Protein AF-A0A1C3F2Z7-F1 (afdb_monomer)

Secondary structure (DSSP, 8-state):
--HHHHHHHTTT------EEEEEEEEEETTEEEES--TTTS--TTSPPEETT-TTEEEEEETTTEEEEEETTS------TT-EEEEE-SSHHHHHTT-SEEEEEETTEEEEEEE--TT---

Sequence (121 aa):
MDATYSKIMGRFFAPALKIVTTIISKPSAERLIVDAGSKAISIDYGPPEIIGHSDWVYQCIGDKYGILRHVNGESIAGNIGDEISLYPAHGCTTFNLYDEIYGFRNGVLEIVMPIGRGKSF

pLDDT: mean 95.16, std 3.37, range [82.88, 98.69]

Solvent-accessible surface area (backbone atoms only — not comparable to full-atom values): 6828 Å² total; per-residue (Å²): 86,23,48,54,54,33,78,79,46,45,93,81,46,66,63,77,62,67,49,78,32,38,26,75,40,66,92,50,63,37,36,38,32,28,63,40,8,55,61,60,42,38,55,90,70,39,61,41,46,49,65,96,36,90,59,46,42,56,44,76,50,62,57,51,27,20,36,40,31,30,75,86,66,43,75,50,89,85,52,73,72,42,78,45,44,29,27,34,18,38,48,71,67,25,55,53,62,37,62,61,47,80,43,67,56,98,89,38,84,76,45,79,45,78,46,77,51,83,69,83,122

Structure (mmCIF, N/CA/C/O backbone):
data_AF-A0A1C3F2Z7-F1
#
_entry.id   AF-A0A1C3F2Z7-F1
#
loop_
_atom_site.group_PDB
_atom_site.id
_atom_site.type_symbol
_atom_site.label_atom_id
_atom_site.label_alt_id
_atom_site.label_comp_id
_atom_site.label_asym_id
_atom_site.label_entity_id
_atom_site.label_seq_id
_atom_site.pdbx_PDB_ins_code
_atom_site.Cartn_x
_atom_site.Cartn_y
_atom_site.Cartn_z
_atom_site.occupancy
_atom_site.B_iso_or_equiv
_atom_site.auth_seq_id
_atom_site.auth_comp_id
_atom_site.auth_asym_id
_atom_site.auth_atom_id
_atom_site.pdbx_PDB_model_num
ATOM 1 N N . MET A 1 1 ? -3.474 -9.303 12.298 1.00 84.25 1 MET A N 1
ATOM 2 C CA . MET A 1 1 ? -2.031 -9.599 12.178 1.00 84.25 1 MET A CA 1
ATOM 3 C C . MET A 1 1 ? -1.472 -8.812 11.000 1.00 84.25 1 MET A C 1
ATOM 5 O O . MET A 1 1 ? -2.244 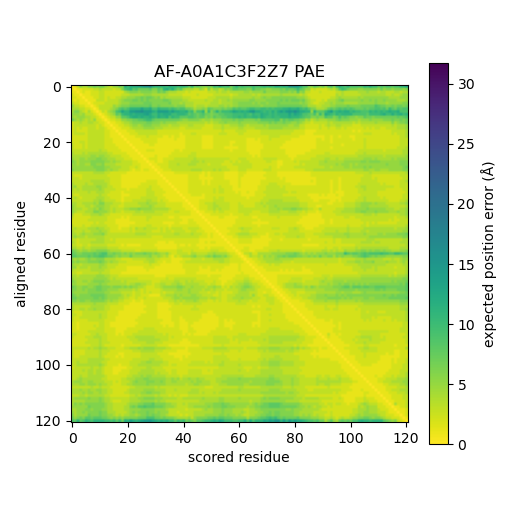-8.514 10.096 1.00 84.25 1 MET A O 1
ATOM 9 N N . ASP A 1 2 ? -0.200 -8.428 11.037 1.00 88.75 2 ASP A N 1
ATOM 10 C CA . ASP A 1 2 ? 0.503 -7.759 9.932 1.00 88.75 2 ASP A CA 1
ATOM 11 C C . ASP A 1 2 ? 1.481 -8.724 9.236 1.00 88.75 2 ASP A C 1
ATOM 13 O O . ASP A 1 2 ? 1.587 -9.892 9.629 1.00 88.75 2 ASP A O 1
ATOM 17 N N . ALA A 1 3 ? 2.166 -8.266 8.184 1.00 88.00 3 ALA A N 1
ATOM 18 C CA . ALA A 1 3 ? 3.059 -9.118 7.399 1.00 88.00 3 ALA A CA 1
ATOM 19 C C . ALA A 1 3 ? 4.258 -9.632 8.215 1.00 88.00 3 ALA A C 1
ATOM 21 O O . ALA A 1 3 ? 4.713 -10.757 8.000 1.00 88.00 3 ALA A O 1
ATOM 22 N N . THR A 1 4 ? 4.756 -8.856 9.183 1.00 89.00 4 THR A N 1
ATOM 23 C CA . THR A 1 4 ? 5.893 -9.286 10.011 1.00 89.00 4 THR A CA 1
ATOM 24 C C . THR A 1 4 ? 5.491 -10.427 10.937 1.00 89.00 4 THR A C 1
ATOM 26 O O . THR A 1 4 ? 6.142 -11.474 10.941 1.00 89.00 4 THR A O 1
ATOM 29 N N . TYR A 1 5 ? 4.388 -10.281 11.675 1.00 88.25 5 TYR A N 1
ATOM 30 C CA . TYR A 1 5 ? 3.918 -11.334 12.580 1.00 88.25 5 TYR A CA 1
ATOM 31 C C . TYR A 1 5 ? 3.400 -12.569 11.838 1.00 88.25 5 TYR A C 1
ATOM 33 O O . TYR A 1 5 ? 3.542 -13.681 12.351 1.00 88.25 5 TYR A O 1
ATOM 41 N N . SER A 1 6 ? 2.863 -12.407 10.624 1.00 88.81 6 SER A N 1
ATOM 42 C CA . SER A 1 6 ? 2.422 -13.529 9.781 1.00 88.81 6 SER A CA 1
ATOM 43 C C . SER A 1 6 ? 3.550 -14.538 9.525 1.00 88.81 6 SER A C 1
ATOM 45 O O . SER A 1 6 ? 3.332 -15.747 9.575 1.00 88.81 6 SER A O 1
ATOM 47 N N . LYS A 1 7 ? 4.797 -14.073 9.377 1.00 87.19 7 LYS A N 1
ATOM 48 C CA . LYS A 1 7 ? 5.967 -14.949 9.170 1.00 87.19 7 LYS A CA 1
ATOM 49 C C . LYS A 1 7 ? 6.280 -15.845 10.374 1.00 87.19 7 LYS A C 1
ATOM 51 O O . LYS A 1 7 ? 6.910 -16.885 10.212 1.00 87.19 7 LYS A O 1
ATOM 56 N N . ILE A 1 8 ? 5.847 -15.454 11.573 1.00 88.62 8 ILE A N 1
ATOM 57 C CA . ILE A 1 8 ? 6.132 -16.159 12.833 1.00 88.62 8 ILE A CA 1
ATOM 58 C C . ILE A 1 8 ? 4.914 -16.974 13.291 1.00 88.62 8 ILE A C 1
ATOM 60 O O . ILE A 1 8 ? 5.040 -18.108 13.749 1.00 88.62 8 ILE A O 1
ATOM 64 N N . MET A 1 9 ? 3.718 -16.395 13.174 1.00 87.62 9 MET A N 1
ATOM 65 C CA . MET A 1 9 ? 2.472 -16.926 13.732 1.00 87.62 9 MET A CA 1
ATOM 66 C C . MET A 1 9 ? 1.426 -17.291 12.672 1.00 87.62 9 MET A C 1
ATOM 68 O O . MET A 1 9 ? 0.305 -17.648 13.036 1.00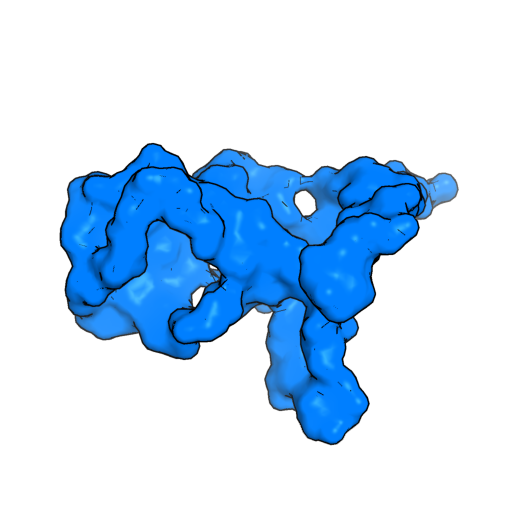 87.62 9 MET A O 1
ATOM 72 N N . GLY A 1 10 ? 1.773 -17.255 11.384 1.00 82.88 10 GLY A N 1
ATOM 73 C CA . GLY A 1 10 ? 0.841 -17.433 10.261 1.00 82.88 10 GLY A CA 1
ATOM 74 C C . GLY A 1 10 ? 0.078 -18.759 10.249 1.00 82.88 10 GLY A C 1
ATOM 75 O O . GLY A 1 10 ? -0.977 -18.855 9.634 1.00 82.88 10 GLY A O 1
ATOM 76 N N . ARG A 1 11 ? 0.542 -19.770 10.998 1.00 85.69 11 ARG A N 1
ATOM 77 C CA . ARG A 1 11 ? -0.209 -21.021 11.213 1.00 85.69 11 ARG A CA 1
ATOM 78 C C . ARG A 1 11 ? -1.470 -20.857 12.072 1.00 85.69 11 ARG A C 1
ATOM 80 O O .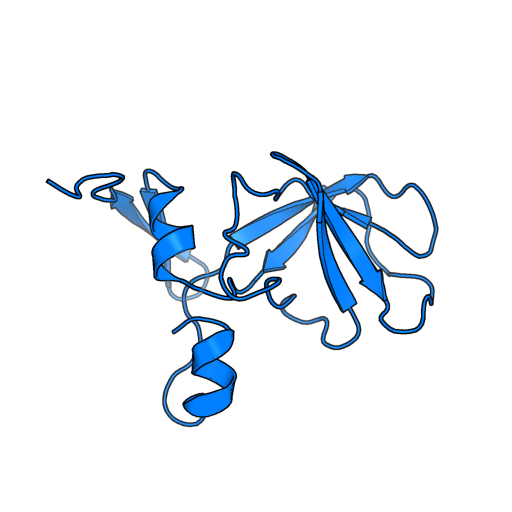 ARG A 1 11 ? -2.294 -21.762 12.102 1.00 85.69 11 ARG A O 1
ATOM 87 N N . PHE A 1 12 ? -1.589 -19.756 12.813 1.00 89.56 12 PHE A N 1
ATOM 88 C CA . PHE A 1 12 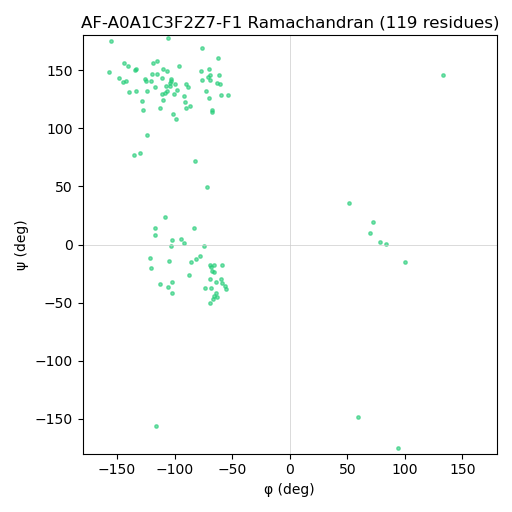? -2.686 -19.505 13.752 1.00 89.56 12 PHE A CA 1
ATOM 89 C C . PHE A 1 12 ? -3.597 -18.361 13.316 1.00 89.56 12 PHE A C 1
ATOM 91 O O . PHE A 1 12 ? -4.792 -18.397 13.591 1.00 89.56 12 PHE A O 1
ATOM 98 N N . PHE A 1 13 ? -3.042 -17.341 12.660 1.00 87.75 13 PHE A N 1
ATOM 99 C CA . PHE A 1 13 ? -3.775 -16.133 12.305 1.00 87.75 13 PHE A CA 1
ATOM 100 C C . PHE A 1 13 ? -3.346 -15.622 10.934 1.00 87.75 13 PHE A C 1
ATOM 102 O O . PHE A 1 13 ? -2.159 -15.598 10.620 1.00 87.75 13 PHE A O 1
ATOM 109 N N . ALA A 1 14 ? -4.316 -15.143 10.159 1.00 88.31 14 ALA A N 1
ATOM 110 C CA . ALA A 1 14 ? -4.072 -14.470 8.891 1.00 88.31 14 ALA A CA 1
ATOM 111 C C . ALA A 1 14 ? -4.061 -12.937 9.063 1.00 88.31 14 ALA A C 1
ATOM 113 O O . ALA A 1 14 ? -4.713 -12.401 9.974 1.00 88.31 14 ALA A O 1
ATOM 114 N N . PRO A 1 15 ? -3.351 -12.197 8.194 1.00 92.00 15 PRO A N 1
ATOM 115 C CA . PRO A 1 15 ? -3.523 -10.757 8.092 1.00 92.00 15 PRO A CA 1
ATOM 116 C C . PRO A 1 15 ? -4.954 -10.382 7.690 1.00 92.00 15 PRO A C 1
ATOM 118 O O . PRO A 1 15 ? -5.555 -11.013 6.827 1.00 92.00 15 PRO A O 1
ATOM 121 N N . ALA A 1 16 ? -5.494 -9.342 8.327 1.00 93.50 16 ALA A N 1
ATOM 122 C CA . ALA A 1 16 ? -6.843 -8.826 8.055 1.00 93.50 16 ALA A CA 1
ATOM 123 C C . ALA A 1 16 ? -6.835 -7.356 7.607 1.00 93.50 16 ALA A C 1
ATOM 125 O O . ALA A 1 16 ? -7.790 -6.888 6.996 1.00 93.50 16 ALA A O 1
ATOM 126 N N . LEU A 1 17 ? -5.754 -6.629 7.906 1.00 95.25 17 LEU A N 1
ATOM 127 C CA . LEU A 1 17 ? -5.545 -5.260 7.459 1.00 95.25 17 LEU A CA 1
ATOM 128 C C . LEU A 1 17 ? -4.777 -5.288 6.143 1.00 95.25 17 LEU A C 1
ATOM 130 O O . LEU A 1 17 ? -3.697 -5.873 6.085 1.00 95.25 17 LEU A O 1
ATOM 134 N N . LYS A 1 18 ? -5.300 -4.608 5.129 1.00 95.94 18 LYS A N 1
ATOM 135 C CA . LYS A 1 18 ? -4.592 -4.335 3.881 1.00 95.94 18 LYS A CA 1
ATOM 136 C C . LYS A 1 18 ? -4.785 -2.879 3.479 1.00 95.94 18 LYS A C 1
ATOM 138 O O . LYS A 1 18 ? -5.831 -2.302 3.765 1.00 95.94 18 LYS A O 1
ATOM 143 N N . ILE A 1 19 ? -3.795 -2.322 2.796 1.00 97.19 19 ILE A N 1
ATOM 144 C CA . ILE A 1 19 ? -3.911 -1.044 2.091 1.00 97.19 19 ILE A CA 1
ATOM 145 C C . ILE A 1 19 ? -4.191 -1.349 0.624 1.00 97.19 19 ILE A C 1
ATOM 147 O O . ILE A 1 19 ? -3.532 -2.211 0.049 1.00 97.19 19 ILE A O 1
ATOM 151 N N . VAL A 1 20 ? -5.168 -0.669 0.031 1.00 97.69 20 VAL A N 1
ATOM 152 C CA . VAL A 1 20 ? -5.422 -0.716 -1.414 1.00 97.69 20 VAL A CA 1
ATOM 153 C C . VAL A 1 20 ? -4.816 0.540 -2.026 1.00 97.69 20 VAL A C 1
ATOM 155 O O . VAL A 1 20 ? -5.025 1.637 -1.513 1.00 97.69 20 VAL A O 1
ATOM 158 N N . THR A 1 21 ? -4.020 0.365 -3.071 1.00 98.38 21 THR A N 1
ATOM 159 C CA . THR A 1 21 ? -3.315 1.433 -3.782 1.00 98.38 21 THR A CA 1
ATOM 160 C C . THR A 1 21 ? -3.491 1.240 -5.280 1.00 98.38 21 THR A C 1
ATOM 162 O O . THR A 1 21 ? -3.655 0.115 -5.746 1.00 98.38 21 THR A O 1
ATOM 165 N N . THR A 1 22 ? -3.460 2.322 -6.044 1.00 98.69 22 THR A N 1
ATOM 166 C CA . THR A 1 22 ? -3.684 2.296 -7.491 1.00 98.69 22 THR A CA 1
ATOM 167 C C . THR A 1 22 ? -2.366 2.453 -8.228 1.00 98.69 22 THR A C 1
ATOM 169 O O . THR A 1 22 ? -1.541 3.291 -7.857 1.00 98.69 22 THR A O 1
ATOM 172 N N . ILE A 1 23 ? -2.166 1.703 -9.311 1.00 98.62 23 ILE A N 1
ATOM 173 C CA . ILE A 1 23 ? -1.075 1.971 -10.251 1.00 98.62 23 ILE A CA 1
ATOM 174 C C . ILE A 1 23 ? -1.364 3.295 -10.961 1.00 98.62 23 ILE A C 1
ATOM 176 O O . ILE A 1 23 ? -2.289 3.401 -11.761 1.00 98.62 23 ILE A O 1
ATOM 180 N N . ILE A 1 24 ? -0.537 4.306 -10.716 1.00 98.44 24 ILE A N 1
ATOM 181 C CA . ILE A 1 24 ? -0.692 5.647 -11.298 1.00 98.44 24 ILE A CA 1
ATOM 182 C C . ILE A 1 24 ? 0.312 5.935 -12.416 1.00 98.44 24 ILE A C 1
ATOM 184 O O . ILE A 1 24 ? 0.163 6.908 -13.153 1.00 98.44 24 ILE A O 1
ATOM 188 N N . SER A 1 25 ? 1.362 5.119 -12.552 1.00 98.06 25 SER A N 1
ATOM 189 C CA . SER A 1 25 ? 2.346 5.265 -13.626 1.00 98.06 25 SER A CA 1
ATOM 190 C C . SER A 1 25 ? 3.081 3.955 -13.913 1.00 98.06 25 SER A C 1
ATOM 192 O O . SER A 1 25 ? 3.339 3.160 -13.010 1.00 98.06 25 SER A O 1
ATOM 194 N N . LYS A 1 26 ? 3.468 3.759 -15.179 1.00 97.62 26 LYS A N 1
ATOM 195 C CA . LYS A 1 26 ? 4.316 2.653 -15.653 1.00 97.62 26 LYS A CA 1
ATOM 196 C C . LYS A 1 26 ? 5.462 3.209 -16.508 1.00 97.62 26 LYS A C 1
ATOM 198 O O . LYS A 1 26 ? 5.380 3.209 -17.734 1.00 97.62 26 LYS A O 1
ATOM 203 N N . PRO A 1 27 ? 6.515 3.755 -15.880 1.00 95.94 27 PRO A N 1
ATOM 204 C CA . PRO A 1 27 ? 7.576 4.447 -16.608 1.00 95.94 27 PRO A CA 1
ATOM 205 C C . PRO A 1 27 ? 8.579 3.507 -17.299 1.00 95.94 27 PRO A C 1
ATOM 207 O O . PRO A 1 27 ? 9.424 3.992 -18.046 1.00 95.94 27 PRO A O 1
ATOM 210 N N . SER A 1 28 ? 8.551 2.196 -17.033 1.00 95.88 28 SER A N 1
ATOM 211 C CA . SER A 1 28 ? 9.263 1.176 -17.819 1.00 95.88 28 SER A CA 1
ATOM 212 C C . SER A 1 28 ? 8.587 -0.193 -17.673 1.00 95.88 28 SER A C 1
ATOM 214 O O . SER A 1 28 ? 7.632 -0.331 -16.906 1.00 95.88 28 SER A O 1
ATOM 216 N N 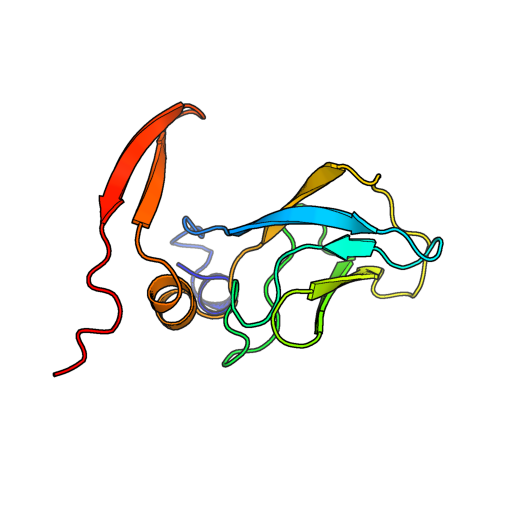. ALA A 1 29 ? 9.057 -1.204 -18.409 1.00 95.25 29 ALA A N 1
ATOM 217 C CA . ALA A 1 29 ? 8.481 -2.547 -18.358 1.00 95.25 29 ALA A CA 1
ATOM 218 C C . ALA A 1 29 ? 8.701 -3.243 -17.003 1.00 95.25 29 ALA A C 1
ATOM 220 O O . ALA A 1 29 ? 7.928 -4.121 -16.650 1.00 95.25 29 ALA A O 1
ATOM 221 N N . GLU A 1 30 ? 9.708 -2.826 -16.234 1.00 95.38 30 GLU A N 1
ATOM 222 C CA . GLU A 1 30 ? 10.192 -3.470 -15.005 1.00 95.38 30 GLU A CA 1
ATOM 223 C C . GLU A 1 30 ? 9.732 -2.758 -13.720 1.00 95.38 30 GLU A C 1
ATOM 225 O O . GLU A 1 30 ? 10.103 -3.170 -12.617 1.00 95.38 30 GLU A O 1
ATOM 230 N N . ARG A 1 31 ? 8.983 -1.648 -13.826 1.00 95.62 31 ARG A N 1
ATOM 231 C CA . ARG A 1 31 ? 8.517 -0.897 -12.649 1.00 95.62 31 ARG A CA 1
ATOM 232 C C . ARG A 1 31 ? 7.133 -0.282 -12.808 1.00 95.62 31 ARG A C 1
ATOM 234 O O . ARG A 1 31 ? 6.817 0.329 -13.829 1.00 95.62 31 ARG A O 1
ATOM 241 N N . LEU A 1 32 ? 6.369 -0.350 -11.726 1.00 98.38 32 LEU A N 1
ATOM 242 C CA . LEU A 1 32 ? 5.087 0.329 -11.552 1.00 98.38 32 LEU A CA 1
ATOM 243 C C . LEU A 1 32 ? 5.215 1.345 -10.423 1.00 98.38 32 LEU A C 1
ATOM 245 O O . LEU A 1 32 ? 5.963 1.121 -9.471 1.00 98.38 32 LEU A O 1
ATOM 249 N N . ILE A 1 33 ? 4.493 2.455 -10.531 1.00 98.38 33 ILE A N 1
ATOM 250 C CA . ILE A 1 33 ? 4.372 3.454 -9.471 1.00 98.38 33 ILE A CA 1
ATOM 251 C C . ILE A 1 33 ? 2.947 3.407 -8.942 1.00 98.38 33 ILE A C 1
ATOM 253 O O . ILE A 1 33 ? 2.003 3.494 -9.729 1.00 98.38 33 ILE A O 1
ATOM 257 N N . VAL A 1 34 ? 2.811 3.307 -7.626 1.00 98.69 34 VAL A N 1
ATOM 258 C CA . VAL A 1 34 ? 1.529 3.296 -6.921 1.00 98.69 34 VAL A CA 1
ATOM 259 C C . VAL A 1 34 ? 1.374 4.525 -6.024 1.00 98.69 34 VAL A C 1
ATOM 261 O O . VAL A 1 34 ? 2.371 5.149 -5.654 1.00 98.69 34 VAL A O 1
ATOM 264 N N . ASP A 1 35 ? 0.137 4.885 -5.688 1.00 98.25 35 ASP A N 1
ATOM 265 C CA . ASP A 1 35 ? -0.221 6.064 -4.876 1.00 98.25 35 ASP A CA 1
ATOM 266 C C . ASP A 1 35 ? -0.136 5.866 -3.348 1.00 98.25 35 ASP A C 1
ATOM 268 O O . ASP A 1 35 ? -0.614 6.694 -2.572 1.00 98.25 35 ASP A O 1
ATOM 272 N N . ALA A 1 36 ? 0.518 4.797 -2.898 1.00 98.06 36 ALA A N 1
ATOM 273 C CA . ALA A 1 36 ? 0.867 4.583 -1.503 1.00 98.06 36 ALA A CA 1
ATOM 274 C C . ALA A 1 36 ? 2.340 4.931 -1.280 1.00 98.06 36 ALA A C 1
ATOM 276 O O . ALA A 1 36 ? 3.216 4.245 -1.787 1.00 98.06 36 ALA A O 1
ATOM 277 N N . GLY A 1 37 ? 2.611 5.996 -0.523 1.00 97.19 37 GLY A N 1
ATOM 278 C CA . GLY A 1 37 ? 3.941 6.332 0.004 1.00 97.19 37 GLY A CA 1
ATOM 279 C C . GLY A 1 37 ? 3.965 6.294 1.533 1.00 97.19 37 GLY A C 1
ATOM 280 O O . GLY A 1 37 ? 3.116 5.657 2.158 1.00 97.19 37 GLY A O 1
ATOM 281 N N . SER A 1 38 ? 4.892 7.021 2.161 1.00 96.38 38 SER A N 1
ATOM 282 C CA . SER A 1 38 ? 5.056 7.014 3.626 1.00 96.38 38 SER A CA 1
ATOM 283 C C . SER A 1 38 ? 3.865 7.601 4.392 1.00 96.38 38 SER A C 1
ATOM 285 O O . SER A 1 38 ? 3.709 7.336 5.581 1.00 96.38 38 SER A O 1
ATOM 287 N N . LYS A 1 39 ? 2.996 8.373 3.724 1.00 96.25 39 LYS A N 1
ATOM 288 C CA . LYS A 1 39 ? 1.731 8.863 4.299 1.00 96.25 39 LYS A CA 1
ATOM 289 C C . LYS A 1 39 ? 0.598 7.837 4.258 1.00 96.25 39 LYS A C 1
ATOM 291 O O . LYS A 1 39 ? -0.416 8.058 4.906 1.00 96.25 39 LYS A O 1
ATOM 296 N N . ALA A 1 40 ? 0.762 6.752 3.505 1.00 97.19 40 ALA A N 1
ATOM 297 C CA . ALA A 1 40 ? -0.213 5.671 3.405 1.00 97.19 40 ALA A CA 1
ATOM 298 C C . ALA A 1 40 ? 0.244 4.421 4.167 1.00 97.19 40 ALA A C 1
ATOM 300 O O . ALA A 1 40 ? -0.563 3.728 4.772 1.00 97.19 40 ALA A O 1
ATOM 301 N N . ILE A 1 41 ? 1.542 4.115 4.167 1.00 97.00 41 ILE A N 1
ATOM 302 C CA . ILE A 1 41 ? 2.042 2.888 4.783 1.00 97.00 41 ILE A CA 1
ATOM 303 C C . ILE A 1 41 ? 3.340 3.131 5.540 1.00 97.00 41 ILE A C 1
ATOM 305 O O . ILE A 1 41 ? 4.275 3.750 5.028 1.00 97.00 41 ILE A O 1
ATOM 309 N N . SER A 1 42 ? 3.390 2.642 6.780 1.00 95.88 42 SER A N 1
ATOM 310 C CA . SER A 1 42 ? 4.593 2.749 7.598 1.00 95.88 42 SER A CA 1
ATOM 311 C C . SER A 1 42 ? 5.639 1.734 7.143 1.00 95.88 42 SER A C 1
ATOM 313 O O . SER A 1 42 ? 5.310 0.597 6.802 1.00 95.88 42 SER A O 1
ATOM 315 N N . ILE A 1 43 ? 6.905 2.151 7.168 1.00 94.06 43 ILE A N 1
ATOM 316 C CA . ILE A 1 43 ? 8.072 1.343 6.775 1.00 94.06 43 ILE A CA 1
ATOM 317 C C . ILE A 1 43 ? 9.046 1.104 7.935 1.00 94.06 43 ILE A C 1
ATOM 319 O O . ILE A 1 43 ? 10.186 0.696 7.723 1.00 94.06 43 ILE A O 1
ATOM 323 N N . ASP A 1 44 ? 8.614 1.371 9.167 1.00 94.44 44 ASP A N 1
ATOM 324 C CA . ASP A 1 44 ? 9.432 1.227 10.373 1.00 94.44 44 ASP A CA 1
ATOM 325 C C . ASP A 1 44 ? 9.940 -0.208 10.576 1.00 94.44 44 ASP A C 1
ATOM 327 O O . ASP A 1 44 ? 11.030 -0.401 11.108 1.00 94.44 44 ASP A O 1
ATOM 331 N N . TYR A 1 45 ? 9.182 -1.207 10.112 1.00 93.88 45 TYR A N 1
ATOM 332 C CA . TYR A 1 45 ? 9.549 -2.632 10.138 1.00 93.88 45 TYR A CA 1
ATOM 333 C C . TYR A 1 45 ? 9.878 -3.183 8.735 1.00 93.88 45 TYR A C 1
ATOM 335 O O . TYR A 1 45 ? 9.798 -4.385 8.483 1.00 93.88 45 TYR A O 1
ATOM 343 N N . GLY A 1 46 ? 10.269 -2.303 7.811 1.00 93.00 46 GLY A N 1
ATOM 344 C CA . GLY A 1 46 ? 10.574 -2.652 6.425 1.00 93.00 46 GLY A CA 1
ATOM 345 C C . GLY A 1 46 ? 9.386 -2.476 5.472 1.00 93.00 46 GLY A C 1
ATOM 346 O O . GLY A 1 46 ? 8.345 -1.939 5.857 1.00 93.00 46 GLY A O 1
ATOM 347 N N . PRO A 1 47 ? 9.549 -2.867 4.196 1.00 95.19 47 PRO A N 1
ATOM 348 C CA . PRO A 1 47 ? 8.517 -2.676 3.186 1.00 95.19 47 PRO A CA 1
ATOM 349 C C . PRO A 1 47 ? 7.304 -3.592 3.429 1.00 95.19 47 PRO A C 1
ATOM 351 O O . PRO A 1 47 ? 7.462 -4.692 3.966 1.00 95.19 47 PRO A O 1
ATOM 354 N N . PRO A 1 48 ? 6.097 -3.174 3.007 1.00 96.69 48 PRO A N 1
ATOM 355 C CA . PRO A 1 48 ? 4.931 -4.044 2.972 1.00 96.69 48 PRO A CA 1
ATOM 356 C C . PRO A 1 48 ? 5.119 -5.233 2.025 1.00 96.69 48 PRO A C 1
ATOM 358 O O . PRO A 1 48 ? 5.931 -5.203 1.098 1.00 96.69 48 PRO A O 1
ATOM 361 N N . GLU A 1 49 ? 4.306 -6.261 2.234 1.00 96.19 49 GLU A N 1
ATOM 362 C CA . GLU A 1 49 ? 4.183 -7.403 1.330 1.00 96.19 49 GLU A CA 1
ATOM 363 C C . GLU A 1 49 ? 3.096 -7.132 0.283 1.00 96.19 49 GLU A C 1
ATOM 365 O O . GLU A 1 49 ? 2.029 -6.606 0.606 1.00 96.19 49 GLU A O 1
ATOM 370 N N . ILE A 1 50 ? 3.362 -7.491 -0.974 1.00 97.69 50 ILE A N 1
ATOM 371 C CA . ILE A 1 50 ? 2.427 -7.291 -2.085 1.00 97.69 50 ILE A CA 1
ATOM 372 C C . ILE A 1 50 ? 1.545 -8.535 -2.208 1.00 97.69 50 ILE A C 1
ATOM 374 O O . ILE A 1 50 ? 2.025 -9.640 -2.464 1.00 97.69 50 ILE A O 1
ATOM 378 N N . ILE A 1 51 ? 0.237 -8.365 -2.016 1.00 96.81 51 ILE A N 1
ATOM 379 C CA . ILE A 1 51 ? -0.700 -9.489 -1.977 1.00 96.81 51 ILE A CA 1
ATOM 380 C C . ILE A 1 51 ? -0.841 -10.090 -3.376 1.00 96.81 51 ILE A C 1
ATOM 382 O O . ILE A 1 51 ? -1.184 -9.388 -4.321 1.00 96.81 51 ILE A O 1
ATOM 386 N N . GLY A 1 52 ? -0.621 -11.402 -3.489 1.00 95.50 52 GLY A N 1
ATOM 387 C CA . GLY A 1 52 ? -0.745 -12.137 -4.753 1.00 95.50 52 GLY A CA 1
ATOM 388 C C . GLY A 1 52 ? 0.495 -12.086 -5.650 1.00 95.50 52 GLY A C 1
ATOM 389 O O . GLY A 1 52 ? 0.484 -12.716 -6.702 1.00 95.50 52 GLY A O 1
ATOM 390 N N . HIS A 1 53 ? 1.562 -11.398 -5.226 1.00 95.50 53 HIS A N 1
ATOM 391 C CA . HIS A 1 53 ? 2.776 -11.194 -6.020 1.00 95.50 53 HIS A CA 1
ATOM 392 C C . HIS A 1 53 ? 4.040 -11.427 -5.177 1.00 95.50 53 HIS A C 1
ATOM 394 O O . HIS A 1 53 ? 4.693 -10.489 -4.721 1.00 95.50 53 HIS A O 1
ATOM 400 N N . SER A 1 54 ? 4.381 -12.697 -4.934 1.00 93.44 54 SER A N 1
ATOM 401 C CA . SER A 1 54 ? 5.534 -13.092 -4.099 1.00 93.44 54 SER A CA 1
ATOM 402 C C . SER A 1 54 ? 6.900 -12.762 -4.711 1.00 93.44 54 SER A C 1
ATOM 404 O O . SER A 1 54 ? 7.916 -12.748 -4.023 1.00 93.44 54 SER A O 1
ATOM 406 N N . ASP A 1 55 ? 6.920 -12.553 -6.019 1.00 95.31 55 ASP A N 1
ATOM 407 C CA . ASP A 1 55 ? 8.058 -12.218 -6.868 1.00 95.31 55 ASP A CA 1
ATOM 408 C C . ASP A 1 55 ? 8.237 -10.701 -7.037 1.00 95.31 55 ASP A C 1
ATOM 410 O O . ASP A 1 55 ? 9.129 -10.251 -7.759 1.00 95.31 55 ASP A O 1
ATOM 414 N N . TRP A 1 56 ? 7.393 -9.888 -6.397 1.00 97.12 56 TRP A N 1
ATOM 415 C CA . TRP A 1 56 ? 7.474 -8.434 -6.466 1.00 97.12 56 TRP A CA 1
ATOM 416 C C . TRP A 1 56 ? 8.006 -7.849 -5.159 1.00 97.12 56 TRP A C 1
ATOM 418 O O . TRP A 1 56 ? 7.771 -8.359 -4.065 1.00 97.12 56 TRP A O 1
ATOM 428 N N . VAL A 1 57 ? 8.700 -6.720 -5.270 1.00 96.94 57 VAL A N 1
ATOM 429 C CA . VAL A 1 57 ? 9.188 -5.925 -4.143 1.00 96.94 57 VAL A CA 1
ATOM 430 C C . VAL A 1 57 ? 8.621 -4.522 -4.194 1.00 96.94 57 VAL A C 1
ATOM 432 O O . VAL A 1 57 ? 8.534 -3.903 -5.257 1.00 96.94 57 VAL A O 1
ATOM 435 N N . TYR A 1 58 ? 8.272 -4.017 -3.015 1.00 97.81 58 TYR A N 1
ATOM 436 C CA . TYR A 1 58 ? 7.830 -2.650 -2.812 1.00 97.81 58 TYR A CA 1
ATOM 437 C C . TYR A 1 58 ? 8.980 -1.787 -2.281 1.00 97.81 58 TYR A C 1
ATOM 439 O O . TYR A 1 58 ? 9.697 -2.178 -1.358 1.00 97.81 58 TYR A O 1
ATOM 447 N N . GLN A 1 59 ? 9.105 -0.570 -2.803 1.00 97.00 59 GLN A N 1
ATOM 448 C CA . GLN A 1 59 ? 9.986 0.467 -2.279 1.00 97.00 59 GLN A CA 1
ATOM 449 C C . GLN A 1 59 ? 9.202 1.765 -2.075 1.00 97.00 59 GLN A C 1
ATOM 451 O O . GLN A 1 59 ? 8.642 2.311 -3.021 1.00 97.00 59 GLN A O 1
ATOM 456 N N . CYS A 1 60 ? 9.209 2.301 -0.855 1.00 95.12 60 CYS A N 1
ATOM 457 C CA . CYS A 1 60 ? 8.603 3.600 -0.575 1.00 95.12 60 CYS A CA 1
ATOM 458 C C . CYS A 1 60 ? 9.457 4.727 -1.167 1.00 95.12 60 CYS A C 1
ATOM 460 O O . CYS A 1 60 ? 10.666 4.773 -0.929 1.00 95.12 60 CYS A O 1
ATOM 462 N N . ILE A 1 61 ? 8.835 5.662 -1.885 1.00 92.12 61 ILE A N 1
ATOM 463 C CA . ILE A 1 61 ? 9.494 6.854 -2.424 1.00 92.12 61 ILE A CA 1
ATOM 464 C C . ILE A 1 61 ? 8.777 8.103 -1.934 1.00 92.12 61 ILE A C 1
ATOM 466 O O . ILE A 1 61 ? 7.810 8.596 -2.518 1.00 92.12 61 ILE A O 1
ATOM 470 N N . GLY A 1 62 ? 9.318 8.634 -0.840 1.00 91.81 62 GLY A N 1
ATOM 471 C CA . GLY A 1 62 ? 8.799 9.827 -0.198 1.00 91.81 62 GLY A CA 1
ATOM 472 C C . GLY A 1 62 ? 7.353 9.650 0.255 1.00 91.81 62 GLY A C 1
ATOM 473 O O . GLY A 1 62 ? 6.912 8.561 0.622 1.00 91.81 62 GLY A O 1
ATOM 474 N N . ASP A 1 63 ? 6.626 10.756 0.220 1.00 95.25 63 ASP A N 1
ATOM 475 C CA . ASP A 1 63 ? 5.348 10.885 0.909 1.00 95.25 63 ASP A CA 1
ATOM 476 C C . ASP A 1 63 ? 4.192 10.130 0.253 1.00 95.25 63 ASP A C 1
ATOM 478 O O . ASP A 1 63 ? 3.317 9.622 0.950 1.00 95.25 63 ASP A O 1
ATOM 482 N N . LYS A 1 64 ? 4.152 10.108 -1.083 1.00 95.06 64 LYS A N 1
ATOM 483 C CA . LYS A 1 64 ? 2.938 9.772 -1.848 1.00 95.06 64 LYS A CA 1
ATOM 484 C C . LYS A 1 64 ? 3.087 8.583 -2.784 1.00 95.06 64 LYS A C 1
ATOM 486 O O . LYS A 1 64 ? 2.087 8.142 -3.331 1.00 95.06 64 LYS A O 1
ATOM 491 N N . TYR A 1 65 ? 4.309 8.118 -3.018 1.00 97.69 65 TYR A N 1
ATOM 492 C CA . TYR A 1 65 ? 4.567 7.159 -4.079 1.00 97.69 65 TYR A CA 1
ATOM 493 C C . TYR A 1 65 ? 5.274 5.919 -3.557 1.00 97.69 65 TYR A C 1
ATOM 495 O O . TYR A 1 65 ? 6.181 5.998 -2.726 1.00 97.69 65 TYR A O 1
ATOM 503 N N . GLY A 1 66 ? 4.889 4.782 -4.117 1.00 97.94 66 GLY A N 1
ATOM 504 C CA . GLY A 1 66 ? 5.557 3.501 -3.956 1.00 97.94 66 GLY A CA 1
ATOM 505 C C . GLY A 1 66 ? 6.010 2.997 -5.317 1.00 97.94 66 GLY A C 1
ATOM 506 O O . GLY A 1 66 ? 5.358 3.254 -6.327 1.00 97.94 66 GLY A O 1
ATOM 507 N N . ILE A 1 67 ? 7.134 2.291 -5.366 1.00 98.12 67 ILE A N 1
ATOM 508 C CA . ILE A 1 67 ? 7.585 1.571 -6.555 1.00 98.12 67 ILE A CA 1
ATOM 509 C C . ILE A 1 67 ? 7.380 0.080 -6.338 1.00 98.12 67 ILE A C 1
ATOM 511 O O . ILE A 1 67 ? 7.840 -0.453 -5.332 1.00 98.12 67 ILE A O 1
ATOM 515 N N . LEU A 1 68 ? 6.780 -0.589 -7.321 1.00 98.25 68 LEU A N 1
ATOM 516 C CA . LEU A 1 68 ? 6.766 -2.046 -7.429 1.00 98.25 68 LEU A CA 1
ATOM 517 C C . LEU A 1 68 ? 7.757 -2.486 -8.510 1.00 98.25 68 LEU A C 1
ATOM 519 O O . LEU A 1 68 ? 7.804 -1.878 -9.584 1.00 98.25 68 LEU A O 1
ATOM 523 N N . ARG A 1 69 ? 8.540 -3.533 -8.240 1.00 97.38 69 ARG A N 1
ATOM 524 C CA . ARG A 1 69 ? 9.469 -4.160 -9.199 1.00 97.38 69 ARG A CA 1
ATOM 525 C C . ARG A 1 69 ? 9.448 -5.666 -9.042 1.00 97.38 69 ARG A C 1
ATOM 527 O O . ARG A 1 69 ? 9.235 -6.149 -7.937 1.00 97.38 69 ARG A O 1
ATOM 534 N N . HIS A 1 70 ? 9.766 -6.390 -10.106 1.00 95.94 70 HIS A N 1
ATOM 535 C CA . HIS A 1 70 ? 10.099 -7.805 -9.986 1.00 95.94 70 HIS A CA 1
ATOM 536 C C . HIS A 1 70 ? 11.451 -7.981 -9.273 1.00 95.94 70 HIS A C 1
ATOM 538 O O . HIS A 1 70 ? 12.390 -7.220 -9.531 1.00 95.94 70 HIS A O 1
ATOM 544 N N . VAL A 1 71 ? 11.582 -8.996 -8.415 1.00 94.12 71 VAL A N 1
ATOM 545 C CA . VAL A 1 71 ? 12.804 -9.278 -7.632 1.00 94.12 71 VAL A CA 1
ATOM 546 C C . VAL A 1 71 ? 14.037 -9.507 -8.511 1.00 94.12 71 VAL A C 1
ATOM 548 O O . VAL A 1 71 ? 15.136 -9.098 -8.145 1.00 94.12 71 VAL A O 1
ATOM 551 N N . ASN A 1 72 ? 13.846 -10.090 -9.697 1.00 94.38 72 ASN A N 1
ATOM 552 C CA . ASN A 1 72 ? 14.920 -10.377 -10.658 1.00 94.38 72 ASN A CA 1
ATOM 553 C C . ASN A 1 72 ? 15.105 -9.283 -11.729 1.00 94.38 72 ASN A C 1
ATOM 555 O O . ASN A 1 72 ? 15.879 -9.471 -12.663 1.00 94.38 72 ASN A O 1
ATOM 559 N N . GLY A 1 73 ? 14.376 -8.163 -11.646 1.00 92.38 73 GLY A N 1
ATOM 560 C CA . GLY A 1 73 ? 14.419 -7.112 -12.674 1.00 92.38 73 GLY A CA 1
ATOM 561 C C . GLY A 1 73 ? 13.722 -7.476 -13.993 1.00 92.38 73 GLY A C 1
ATOM 562 O O . GLY A 1 73 ? 13.995 -6.860 -15.018 1.00 92.38 73 GLY A O 1
ATOM 563 N N . GLU A 1 74 ? 12.834 -8.469 -13.972 1.00 94.94 74 GLU A N 1
ATOM 564 C CA . GLU A 1 74 ? 12.009 -8.858 -15.118 1.00 94.94 74 GLU A CA 1
ATOM 565 C C . GLU A 1 74 ? 10.854 -7.868 -15.339 1.00 94.94 74 GLU A C 1
ATOM 567 O O . GLU A 1 74 ? 10.564 -7.000 -14.508 1.00 94.94 74 GLU A O 1
ATOM 572 N N . SER A 1 75 ? 10.180 -8.003 -16.483 1.00 95.25 75 SER A N 1
ATOM 573 C CA . SER A 1 75 ? 8.985 -7.214 -16.773 1.00 95.25 75 SER A CA 1
ATOM 574 C C . SER A 1 75 ? 7.862 -7.531 -15.787 1.00 95.25 75 SER A C 1
ATOM 576 O O . SER A 1 75 ? 7.604 -8.687 -15.467 1.00 95.25 75 SER A O 1
ATOM 578 N N . ILE A 1 76 ? 7.159 -6.493 -15.349 1.00 96.19 76 ILE A N 1
ATOM 579 C CA . ILE A 1 76 ? 6.073 -6.571 -14.379 1.00 96.19 76 ILE A CA 1
ATOM 580 C C . ILE A 1 76 ? 4.721 -6.318 -15.067 1.00 96.19 76 ILE A C 1
ATOM 582 O O . ILE A 1 76 ? 4.536 -5.367 -15.846 1.00 96.19 76 ILE A O 1
ATOM 586 N N . ALA A 1 77 ? 3.764 -7.207 -14.808 1.00 94.38 77 ALA A N 1
ATOM 587 C CA . ALA A 1 77 ? 2.402 -7.097 -15.320 1.00 94.38 77 ALA A CA 1
ATOM 588 C C . ALA A 1 77 ? 1.606 -6.049 -14.527 1.00 94.38 77 ALA A C 1
ATOM 590 O O . ALA A 1 77 ? 1.859 -5.845 -13.348 1.00 94.38 77 ALA A O 1
ATOM 591 N N . GLY A 1 78 ? 0.656 -5.376 -15.175 1.00 95.44 78 GLY A N 1
ATOM 592 C CA . GLY A 1 78 ? -0.165 -4.331 -14.557 1.00 95.44 78 GLY A CA 1
ATOM 593 C C . GLY A 1 78 ? -0.268 -3.088 -15.431 1.00 95.44 78 GLY A C 1
ATOM 594 O O . GLY A 1 78 ? 0.677 -2.740 -16.160 1.00 95.44 78 GLY A O 1
ATOM 595 N N . ASN A 1 79 ? -1.426 -2.446 -15.361 1.00 97.56 79 ASN A N 1
ATOM 596 C CA . ASN A 1 79 ? -1.804 -1.264 -16.118 1.00 97.56 79 ASN A CA 1
ATOM 597 C C . ASN A 1 79 ? -2.088 -0.097 -15.174 1.00 97.56 79 ASN A C 1
ATOM 599 O O . ASN A 1 79 ? -2.434 -0.279 -14.010 1.00 97.56 79 ASN A O 1
ATOM 603 N N . ILE A 1 80 ? -1.955 1.122 -15.694 1.00 98.56 80 ILE A N 1
ATOM 604 C CA . ILE A 1 80 ? -2.391 2.317 -14.969 1.00 98.56 80 ILE A CA 1
ATOM 605 C C . ILE A 1 80 ? -3.896 2.193 -14.699 1.00 98.56 80 ILE A C 1
ATOM 607 O O . ILE A 1 80 ? -4.664 1.943 -15.626 1.00 98.56 80 ILE A O 1
ATOM 611 N N . GLY A 1 81 ? -4.292 2.383 -13.442 1.00 98.50 81 GLY A N 1
ATOM 612 C CA . GLY A 1 81 ? -5.659 2.220 -12.954 1.00 98.50 81 GLY A CA 1
ATOM 613 C C . GLY A 1 81 ? -5.926 0.895 -12.238 1.00 98.50 81 GLY A C 1
ATOM 614 O O . GLY A 1 81 ? -6.921 0.816 -11.525 1.00 98.50 81 GLY A O 1
ATOM 615 N N . ASP A 1 82 ? -5.057 -0.114 -12.368 1.00 98.38 82 ASP A N 1
ATOM 616 C CA . ASP A 1 82 ? -5.242 -1.371 -11.637 1.00 98.38 82 ASP A CA 1
ATOM 617 C C . ASP A 1 82 ? -4.974 -1.169 -10.134 1.00 98.38 82 ASP A C 1
ATOM 619 O O . ASP A 1 82 ? -4.076 -0.417 -9.733 1.00 98.38 82 ASP A O 1
ATOM 623 N N . GLU A 1 83 ? -5.737 -1.875 -9.300 1.00 98.12 83 GLU A N 1
ATOM 624 C CA . GLU A 1 83 ? -5.567 -1.875 -7.848 1.00 98.12 83 GLU A CA 1
ATOM 625 C C . GLU A 1 83 ? -4.567 -2.947 -7.402 1.00 98.12 83 GLU A C 1
ATOM 627 O O . GLU A 1 83 ? -4.632 -4.109 -7.802 1.00 98.12 83 GLU A O 1
ATOM 632 N N . ILE A 1 84 ? -3.678 -2.565 -6.490 1.00 98.00 84 ILE A N 1
ATOM 633 C CA . ILE A 1 84 ? -2.750 -3.445 -5.788 1.00 98.00 84 ILE A CA 1
ATOM 634 C C . ILE A 1 84 ? -3.084 -3.392 -4.304 1.00 98.00 84 ILE A C 1
ATOM 636 O O . ILE A 1 84 ? -3.304 -2.328 -3.729 1.00 98.00 84 ILE A O 1
ATOM 640 N N . SER A 1 85 ? -3.118 -4.555 -3.658 1.00 97.88 85 SER A N 1
ATOM 641 C CA . SER A 1 85 ? -3.282 -4.629 -2.210 1.00 97.88 85 SER A CA 1
ATOM 642 C C . SER A 1 85 ? -1.953 -4.939 -1.523 1.00 97.88 85 SER A C 1
ATOM 644 O O . SER A 1 85 ? -1.176 -5.768 -1.997 1.00 97.88 85 SER A O 1
ATOM 646 N N . LEU A 1 86 ? -1.715 -4.297 -0.383 1.00 97.94 86 LEU A N 1
ATOM 647 C CA . LEU A 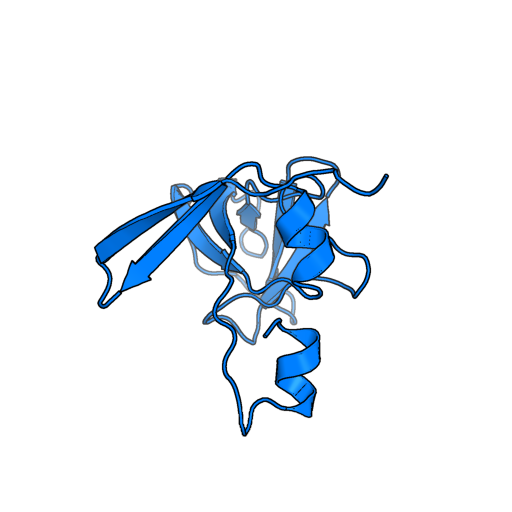1 86 ? -0.487 -4.393 0.400 1.00 97.94 86 LEU A CA 1
ATOM 648 C C . LEU A 1 86 ? -0.799 -4.828 1.834 1.00 97.94 86 LEU A C 1
ATOM 650 O O . LEU A 1 86 ? -1.656 -4.226 2.488 1.00 97.94 86 LEU A O 1
ATOM 654 N N . TYR A 1 87 ? -0.074 -5.817 2.354 1.00 97.50 87 TYR A N 1
ATOM 655 C CA . TYR A 1 87 ? -0.032 -6.072 3.793 1.00 97.50 87 TYR A CA 1
ATOM 656 C C . TYR A 1 87 ? 1.058 -5.202 4.428 1.00 97.50 87 TYR A C 1
ATOM 658 O O . TYR A 1 87 ? 2.230 -5.355 4.073 1.00 97.50 87 TYR A O 1
ATOM 666 N N . PRO A 1 88 ? 0.725 -4.302 5.372 1.00 97.19 88 PRO A N 1
ATOM 667 C CA . PRO A 1 88 ? 1.741 -3.510 6.051 1.00 97.19 88 PRO A CA 1
ATOM 668 C C . PRO A 1 88 ? 2.703 -4.409 6.824 1.00 97.19 88 PRO A C 1
ATOM 670 O O . PRO A 1 88 ? 2.298 -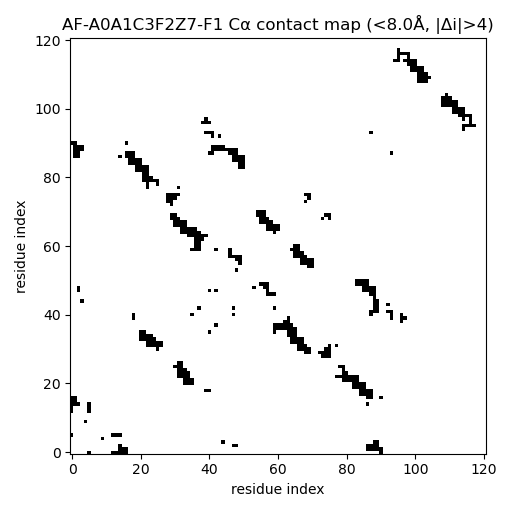5.430 7.384 1.00 97.19 88 PRO A O 1
ATOM 673 N N . ALA A 1 89 ? 3.974 -4.006 6.882 1.00 95.81 89 ALA A N 1
ATOM 674 C CA . ALA A 1 89 ? 4.972 -4.685 7.703 1.00 95.81 89 ALA A CA 1
ATOM 675 C C . ALA A 1 89 ? 4.620 -4.581 9.190 1.00 95.81 89 ALA A C 1
ATOM 677 O O . ALA A 1 89 ? 4.711 -5.572 9.908 1.00 95.81 89 ALA A O 1
ATOM 678 N N . HIS A 1 90 ? 4.166 -3.404 9.623 1.00 95.88 90 HIS A N 1
ATOM 679 C CA . HIS A 1 90 ? 3.695 -3.151 10.976 1.00 95.88 90 HIS A CA 1
ATOM 680 C C . HIS A 1 90 ? 2.297 -2.530 10.929 1.00 95.88 90 HIS A C 1
ATOM 682 O O . HIS A 1 90 ? 2.080 -1.434 10.397 1.00 95.88 90 HIS A O 1
ATOM 688 N N . GLY A 1 91 ? 1.327 -3.271 11.466 1.00 95.31 91 GLY A N 1
ATOM 689 C CA . GLY A 1 91 ? -0.079 -2.889 11.421 1.00 95.31 91 GLY A CA 1
ATOM 690 C C . GLY A 1 91 ? -0.361 -1.635 12.241 1.00 95.31 91 GLY A C 1
ATOM 691 O O . GLY A 1 91 ? -1.002 -0.725 11.736 1.00 95.31 91 GLY A O 1
ATOM 692 N N . CYS A 1 92 ? 0.149 -1.557 13.474 1.00 94.19 92 CYS A N 1
ATOM 693 C CA . CYS A 1 92 ? -0.190 -0.498 14.430 1.00 94.19 92 CYS A CA 1
ATOM 694 C C . CYS A 1 92 ? 0.238 0.900 13.963 1.00 94.19 92 CYS A C 1
ATOM 696 O O . CYS A 1 92 ? -0.546 1.846 14.039 1.00 94.19 92 CYS A O 1
ATOM 698 N N . THR A 1 93 ? 1.466 1.037 13.457 1.00 95.62 93 THR A N 1
ATOM 699 C CA . THR A 1 93 ? 1.986 2.319 12.956 1.00 95.62 93 THR A CA 1
ATOM 700 C C . THR A 1 93 ? 1.275 2.758 11.686 1.00 95.62 93 THR A C 1
ATOM 702 O O . THR A 1 93 ? 0.958 3.936 11.553 1.00 95.62 93 THR A O 1
ATOM 705 N N . THR A 1 94 ? 0.943 1.815 10.799 1.00 96.38 94 THR A N 1
ATOM 706 C CA . THR A 1 94 ? 0.140 2.091 9.599 1.00 96.38 94 THR A CA 1
ATOM 707 C C . THR A 1 94 ? -1.285 2.511 9.962 1.00 96.38 94 THR A C 1
ATOM 709 O O . THR A 1 94 ? -1.784 3.495 9.432 1.00 96.38 94 THR A O 1
ATOM 712 N N . PHE A 1 95 ? -1.926 1.824 10.910 1.00 94.31 95 PHE A N 1
ATOM 713 C CA . PHE A 1 95 ? -3.284 2.124 11.386 1.00 94.31 95 PHE A CA 1
ATOM 714 C C . PHE A 1 95 ? -3.419 3.577 11.864 1.00 94.31 95 PHE A C 1
ATOM 716 O O . PHE A 1 95 ? -4.420 4.232 11.597 1.00 94.31 95 PHE A O 1
ATOM 723 N N . ASN A 1 96 ? -2.384 4.109 12.521 1.00 96.06 96 ASN A N 1
ATOM 724 C CA . ASN A 1 96 ? -2.352 5.482 13.027 1.00 96.06 96 ASN A CA 1
ATOM 725 C C . ASN A 1 96 ? -2.152 6.560 11.934 1.00 96.06 96 ASN A C 1
ATOM 727 O O . ASN A 1 96 ? -2.124 7.750 12.246 1.00 96.06 96 ASN A O 1
ATOM 731 N N . LEU A 1 97 ? -2.003 6.180 10.662 1.00 96.56 97 LEU A N 1
ATOM 732 C CA . LEU A 1 97 ? -1.963 7.124 9.537 1.00 96.56 97 LEU A CA 1
ATOM 733 C C . LEU A 1 97 ? -3.364 7.478 9.016 1.00 96.56 97 LEU A C 1
ATOM 735 O O 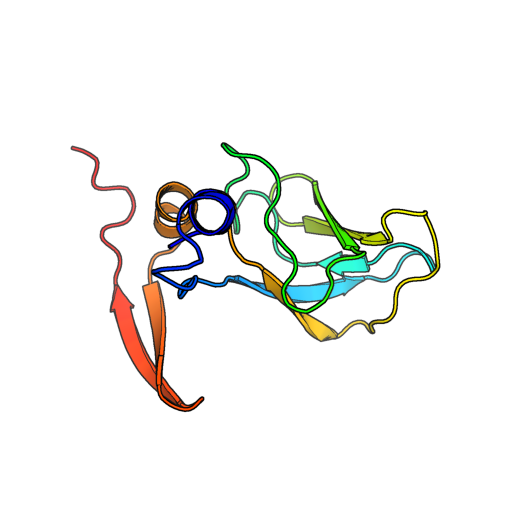. LEU A 1 97 ? -3.509 8.465 8.300 1.00 96.56 97 LEU A O 1
ATOM 739 N N . TYR A 1 98 ? -4.385 6.707 9.399 1.00 97.25 98 TYR A N 1
ATOM 740 C CA . TYR A 1 98 ? -5.745 6.816 8.877 1.00 97.25 98 TYR A CA 1
ATOM 741 C C . TYR A 1 98 ? -6.719 7.361 9.924 1.00 97.25 98 TYR A C 1
ATOM 743 O O . TYR A 1 98 ? -6.542 7.161 11.126 1.00 97.25 98 TYR A O 1
ATOM 751 N N . ASP A 1 99 ? -7.763 8.047 9.459 1.00 97.31 99 ASP A N 1
ATOM 752 C CA . ASP A 1 99 ? -8.869 8.507 10.306 1.00 97.31 99 ASP A CA 1
ATOM 753 C C . ASP A 1 99 ? -9.967 7.435 10.450 1.00 97.31 99 ASP A C 1
ATOM 755 O O . ASP A 1 99 ? -10.665 7.398 11.463 1.00 97.31 99 ASP A O 1
ATOM 759 N N . GLU A 1 100 ? -10.101 6.536 9.469 1.00 97.25 100 GLU A N 1
ATOM 760 C CA . GLU A 1 100 ? -11.158 5.522 9.395 1.00 97.25 100 GLU A CA 1
ATOM 761 C C . GLU A 1 100 ? -10.654 4.205 8.795 1.00 97.25 100 GLU A C 1
ATOM 763 O O . GLU A 1 100 ? -9.703 4.182 8.012 1.00 97.25 100 GLU A O 1
ATOM 768 N N . ILE A 1 101 ? -11.341 3.105 9.118 1.00 96.25 101 ILE A N 1
ATOM 769 C CA . ILE A 1 101 ? -11.152 1.792 8.491 1.00 96.25 101 ILE A CA 1
ATOM 770 C C . ILE A 1 101 ? -12.454 1.255 7.938 1.00 96.25 101 ILE A C 1
ATOM 772 O O . ILE A 1 101 ? -13.503 1.316 8.574 1.00 96.25 101 ILE A O 1
ATOM 776 N N . TYR A 1 102 ? -12.325 0.631 6.777 1.00 97.62 102 TYR A N 1
ATOM 777 C CA . TYR A 1 102 ? -13.395 0.013 6.022 1.00 97.62 102 TYR A CA 1
ATOM 778 C C . TYR A 1 102 ? -13.383 -1.493 6.305 1.00 97.62 102 TYR A C 1
ATOM 780 O O . TYR A 1 102 ? -12.467 -2.211 5.901 1.00 97.62 102 TYR A O 1
ATOM 788 N N . GLY A 1 103 ? -14.372 -1.966 7.061 1.00 97.56 103 GLY A N 1
ATOM 789 C CA . GLY A 1 103 ? -14.536 -3.368 7.427 1.00 97.56 103 GLY A CA 1
ATOM 790 C C . GLY A 1 103 ? -15.408 -4.105 6.416 1.00 97.56 103 GLY A C 1
ATOM 791 O O . GLY A 1 103 ? -16.565 -3.744 6.203 1.00 97.56 103 GLY A O 1
ATOM 792 N N . PHE A 1 104 ? -14.859 -5.164 5.825 1.00 97.19 104 PHE A N 1
ATOM 793 C CA . PHE A 1 104 ? -15.539 -5.976 4.820 1.00 97.19 104 PHE A CA 1
ATOM 794 C C . PHE A 1 104 ? -15.873 -7.371 5.350 1.00 97.19 104 PHE A C 1
ATOM 796 O O . PHE A 1 104 ? -15.058 -7.994 6.035 1.00 97.19 104 PHE A O 1
ATOM 803 N N . ARG A 1 105 ? -17.029 -7.906 4.949 1.00 97.12 105 ARG A N 1
ATOM 804 C CA . ARG A 1 105 ? -17.398 -9.318 5.123 1.00 97.12 105 ARG A CA 1
ATOM 805 C C . ARG A 1 105 ? -17.961 -9.847 3.815 1.00 97.12 105 ARG A C 1
ATOM 807 O O . ARG A 1 105 ? -18.795 -9.200 3.193 1.00 97.12 105 ARG A O 1
ATOM 814 N N . ASN A 1 106 ? -17.493 -11.017 3.382 1.00 95.88 106 ASN A N 1
ATOM 815 C CA . ASN A 1 106 ? -17.925 -11.645 2.126 1.00 95.88 106 ASN A CA 1
ATOM 816 C C . ASN A 1 106 ? -17.838 -10.700 0.906 1.00 95.88 106 ASN A C 1
ATOM 818 O O . ASN A 1 106 ? -18.690 -10.735 0.025 1.00 95.88 106 ASN A O 1
ATOM 822 N N . GLY A 1 107 ? -16.823 -9.828 0.877 1.00 94.00 107 GLY A N 1
ATOM 823 C CA . GLY A 1 107 ? -16.616 -8.852 -0.199 1.00 94.00 107 GLY A CA 1
ATOM 824 C C . GLY A 1 107 ? -17.503 -7.602 -0.136 1.00 94.00 107 GLY A C 1
ATOM 825 O O . GLY A 1 107 ? -17.389 -6.750 -1.010 1.00 94.00 107 GLY A O 1
ATOM 826 N N . VAL A 1 108 ? -18.347 -7.455 0.887 1.00 97.06 108 VAL A N 1
ATOM 827 C CA . VAL A 1 108 ? -19.244 -6.304 1.064 1.00 97.06 108 VAL A CA 1
ATOM 828 C C . VAL A 1 108 ? -18.744 -5.426 2.205 1.00 97.06 108 VAL A C 1
ATOM 830 O O . VAL A 1 108 ? -18.352 -5.938 3.254 1.00 97.06 108 VAL A O 1
ATOM 833 N N . LEU A 1 109 ? -18.750 -4.107 2.000 1.00 97.62 109 LEU A N 1
ATOM 834 C CA . LEU A 1 109 ? -18.482 -3.132 3.056 1.00 97.62 109 LEU A CA 1
ATOM 835 C C . LEU A 1 109 ? -19.625 -3.176 4.077 1.00 97.62 109 LEU A C 1
ATOM 837 O O . LEU A 1 109 ? -20.761 -2.849 3.744 1.00 97.62 109 LEU A O 1
ATOM 841 N N . GLU A 1 110 ? -19.326 -3.569 5.312 1.00 98.19 110 GLU A N 1
ATOM 842 C CA . GLU A 1 110 ? -20.320 -3.631 6.392 1.00 98.19 110 GLU A CA 1
ATOM 843 C C . GLU A 1 110 ? -20.217 -2.451 7.352 1.00 98.19 110 GLU A C 1
ATOM 845 O O . GLU A 1 110 ? -21.216 -2.037 7.937 1.00 98.19 110 GLU A O 1
ATOM 850 N N . ILE A 1 111 ? -19.006 -1.932 7.556 1.00 97.94 111 ILE A N 1
ATOM 851 C CA . ILE A 1 111 ? -18.756 -0.917 8.573 1.00 97.94 111 ILE A CA 1
ATOM 852 C C . ILE A 1 111 ? -17.633 0.025 8.153 1.00 97.94 111 ILE A C 1
ATOM 854 O O . ILE A 1 111 ? -16.633 -0.396 7.575 1.00 97.94 111 ILE A O 1
ATOM 858 N N . VAL A 1 112 ? -17.789 1.298 8.505 1.00 98.06 112 VAL A N 1
ATOM 859 C CA . VAL A 1 112 ? -16.705 2.281 8.531 1.00 98.06 112 VAL A CA 1
ATOM 860 C C . VAL A 1 112 ? -16.487 2.654 9.993 1.00 98.06 112 VAL A C 1
ATOM 862 O O . VAL A 1 112 ? -17.414 3.105 10.666 1.00 98.06 112 VAL A O 1
ATOM 865 N N . MET A 1 113 ? -15.296 2.373 10.515 1.00 97.00 113 MET A N 1
ATOM 866 C CA . MET A 1 113 ? -14.956 2.573 11.925 1.00 97.00 113 MET A CA 1
ATOM 867 C C . MET A 1 113 ? -13.964 3.729 12.069 1.00 97.00 113 MET A C 1
ATOM 869 O O . MET A 1 113 ? -12.884 3.645 11.481 1.00 97.00 113 MET A O 1
ATOM 873 N N . PRO A 1 114 ? -14.267 4.766 12.871 1.00 96.75 114 PRO A N 1
ATOM 874 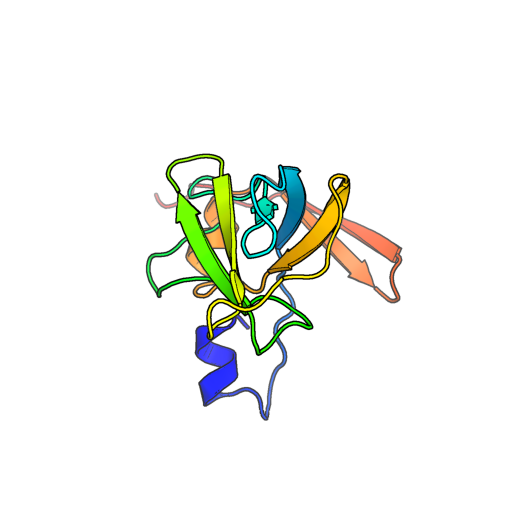C CA . PRO A 1 114 ? -13.308 5.824 13.154 1.00 96.75 114 PRO A CA 1
ATOM 875 C C . PRO A 1 114 ? -12.155 5.306 14.021 1.00 96.75 114 PRO A C 1
ATOM 877 O O . PRO A 1 114 ? -12.342 4.468 14.908 1.00 96.75 114 PRO A O 1
ATOM 880 N N . ILE A 1 115 ? -10.961 5.850 13.797 1.00 94.38 115 ILE A N 1
ATOM 881 C CA . ILE A 1 115 ? -9.747 5.534 14.549 1.00 94.38 115 ILE A CA 1
ATOM 882 C C . ILE A 1 115 ? -9.457 6.669 15.532 1.00 94.38 115 ILE A C 1
ATOM 884 O O . ILE A 1 115 ? -9.598 7.851 15.224 1.00 94.38 115 ILE A O 1
ATOM 888 N N . GLY A 1 116 ? -8.983 6.323 16.730 1.00 93.69 116 GLY A N 1
ATOM 889 C CA . GLY A 1 116 ? -8.436 7.280 17.697 1.00 93.69 116 GLY A CA 1
ATOM 890 C C . GLY A 1 116 ? -7.073 7.840 17.276 1.00 93.69 116 GLY A C 1
ATOM 891 O O . GLY A 1 116 ? -6.137 7.802 18.073 1.00 93.69 116 GLY A O 1
ATOM 892 N N . ARG A 1 117 ? -6.946 8.312 16.030 1.00 95.31 117 ARG A N 1
ATOM 893 C CA . ARG A 1 117 ? -5.682 8.731 15.419 1.00 95.31 117 ARG A CA 1
ATOM 894 C C . ARG A 1 117 ? -4.961 9.761 16.290 1.00 95.31 117 ARG A C 1
ATOM 896 O O . ARG A 1 117 ? -5.546 10.768 16.684 1.00 95.31 117 ARG A O 1
ATOM 903 N N . GLY A 1 118 ? -3.683 9.511 16.576 1.00 93.94 118 GLY A N 1
ATOM 904 C CA . GLY A 1 118 ? -2.810 10.440 17.301 1.00 93.94 118 GLY A CA 1
ATOM 905 C C . GLY A 1 118 ? -3.128 10.630 18.789 1.00 93.94 118 GLY A C 1
ATOM 906 O O . GLY A 1 118 ? -2.552 11.522 19.411 1.00 93.94 118 GLY A O 1
ATOM 907 N N . LYS A 1 119 ? -4.014 9.818 19.382 1.00 93.75 119 LYS A N 1
ATOM 908 C CA . LYS A 1 119 ? -4.349 9.880 20.815 1.00 93.75 119 LYS A CA 1
ATOM 909 C C . LYS A 1 119 ? -3.324 9.127 21.665 1.00 93.75 119 LYS A C 1
ATOM 911 O O . LYS A 1 119 ? -3.604 8.052 22.188 1.00 93.75 119 LYS A O 1
ATOM 916 N N . SER A 1 120 ? -2.132 9.707 21.771 1.00 92.44 120 SER A N 1
ATOM 917 C CA . SER A 1 120 ? -1.008 9.147 22.538 1.00 92.44 120 SER A CA 1
ATOM 918 C C . SER A 1 120 ? -0.789 9.813 23.905 1.00 92.44 120 SER A C 1
ATOM 920 O O . SER A 1 120 ? 0.176 9.467 24.584 1.00 92.44 120 SER A O 1
ATOM 922 N N . PHE A 1 121 ? -1.657 10.754 24.296 1.00 87.38 121 PHE A N 1
ATOM 923 C CA . PHE A 1 121 ? -1.646 11.482 25.570 1.00 87.38 121 PHE A CA 1
ATOM 924 C C . PHE A 1 121 ? -3.067 11.631 26.114 1.00 87.38 121 PHE A C 1
ATOM 926 O O . PHE A 1 121 ? -4.002 11.700 25.278 1.00 87.38 121 PHE A O 1
#

Radius of gyration: 14.82 Å; Cα contacts (8 Å, |Δi|>4): 255; chains: 1; bounding box: 35×32×44 Å

Mean predicted aligned error: 3.24 Å

Foldseek 3Di:
DFPQVCVVCVVPDDDDDKDKWFFADDPDQFKTKTQDACLQAPQPQHAWDWPPCNQWDWDHDPDTIIMIGGVVSGGDDDDGGDMIMTGGNDDPVNLLSDQWDFDDDPNDGDDIGGDPRPPPD

Nearest PDB structures (foldseek):
  4v15-assembly1_B  TM=9.173E-01  e=2.588E-09  Achromobacter xylosoxidans
  6qkb-assembly1_B  TM=8.903E-01  e=1.259E-08  Paracoccus denitrificans
  7dib-assembly1_A  TM=8.869E-01  e=2.499E-07  Candidatus Filomicrobium marinum
  7dib-assembly1_B  TM=8.330E-01  e=1.391E-07  Candidatus Filomicrobium marinum
  3gwq-assembly1_A  TM=7.949E-01  e=4.596E-05  Paraburkholderia xenovorans LB400